Protein AF-A0A7W0RM79-F1 (afdb_monomer_lite)

Foldseek 3Di:
DPPVVVVVVVVVVVVVVVVVVVPPPDPVNVVVVVVVVVVVVVVVVVVVVVVVVVPDDVLVVDLVSVLVVVCVVLVPDPVLSVLLCVLQVPPPRSCVVLVDLVSLVVSCVVVVVCVVVSVVSSCSRPND

Sequence (128 aa):
MHAVGFLLASFEGLQAARQRLNGTGSSRETAVLFMAGLAIAAFWAGLYLWDRRRRPAEAVNHATGLFGELCRIHGLSKEERALLQKAASDLPNPAVAFIEPMILDRFGNSHTADAGACEGIRQRLFGS

Structure (mmCIF, N/CA/C/O backbone):
data_AF-A0A7W0RM79-F1
#
_entry.id   AF-A0A7W0RM79-F1
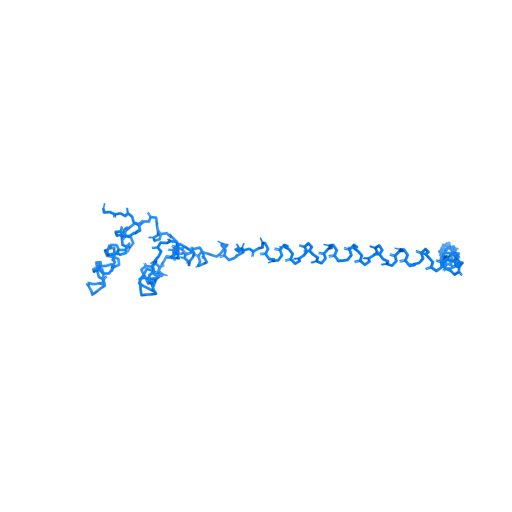#
loop_
_atom_site.group_PDB
_atom_site.id
_atom_site.type_symbol
_atom_site.label_atom_id
_atom_site.label_alt_id
_atom_site.label_comp_id
_atom_site.label_asym_id
_atom_site.label_entity_id
_atom_site.label_seq_id
_atom_site.pdbx_PDB_ins_code
_atom_site.Cartn_x
_atom_site.Cartn_y
_atom_site.Cartn_z
_atom_site.occupancy
_atom_site.B_iso_or_equiv
_atom_site.auth_seq_id
_atom_site.auth_comp_id
_atom_site.auth_asym_id
_atom_site.auth_atom_id
_atom_site.pdbx_PDB_model_num
ATOM 1 N N . MET A 1 1 ? 57.996 -21.632 -26.196 1.00 52.62 1 MET A N 1
ATOM 2 C CA . MET A 1 1 ? 57.977 -20.506 -27.161 1.00 52.62 1 MET A CA 1
ATOM 3 C C . MET A 1 1 ? 56.698 -20.477 -28.027 1.00 52.62 1 MET A C 1
ATOM 5 O O . MET A 1 1 ? 56.755 -20.021 -29.155 1.00 52.62 1 MET A O 1
ATOM 9 N N . HIS A 1 2 ? 55.526 -20.897 -27.517 1.00 50.25 2 HIS A N 1
ATOM 10 C CA . HIS A 1 2 ? 54.271 -20.943 -28.302 1.00 50.25 2 HIS A CA 1
ATOM 11 C C . HIS A 1 2 ? 53.243 -19.853 -27.931 1.00 50.25 2 HIS A C 1
ATOM 13 O O . HIS A 1 2 ? 52.335 -19.582 -28.706 1.00 50.25 2 HIS A O 1
ATOM 19 N N . ALA A 1 3 ? 53.398 -19.180 -26.785 1.00 50.53 3 ALA A N 1
ATOM 20 C CA . ALA A 1 3 ? 52.446 -18.165 -26.314 1.00 50.53 3 ALA A CA 1
ATOM 21 C C . ALA A 1 3 ? 52.558 -16.815 -27.052 1.00 50.53 3 ALA A C 1
ATOM 23 O O . ALA A 1 3 ? 51.571 -16.101 -27.202 1.00 50.53 3 ALA A O 1
ATOM 24 N N . VAL A 1 4 ? 53.750 -16.478 -27.559 1.00 56.09 4 VAL A N 1
ATOM 25 C CA . VAL A 1 4 ? 53.999 -15.200 -28.251 1.00 56.09 4 VAL A CA 1
ATOM 26 C C . VAL A 1 4 ? 53.328 -15.168 -29.631 1.00 56.09 4 VAL A C 1
ATOM 28 O O . VAL A 1 4 ? 52.808 -14.132 -30.034 1.00 56.09 4 VAL A O 1
ATOM 31 N N . GLY A 1 5 ? 53.244 -16.313 -30.321 1.00 56.22 5 GLY A N 1
ATOM 32 C CA . GLY A 1 5 ? 52.564 -16.415 -31.618 1.00 56.22 5 GLY A CA 1
ATOM 33 C C . GLY A 1 5 ? 51.050 -16.193 -31.530 1.00 56.22 5 GLY A C 1
ATOM 34 O O . GLY A 1 5 ? 50.469 -15.561 -32.406 1.00 56.22 5 GLY A O 1
ATOM 35 N N . PHE A 1 6 ? 50.414 -16.634 -30.439 1.00 56.44 6 PHE A N 1
ATOM 36 C CA . PHE A 1 6 ? 48.976 -16.437 -30.223 1.00 56.44 6 PHE A CA 1
ATOM 37 C C . PHE A 1 6 ? 48.625 -14.969 -29.917 1.00 56.44 6 PHE A C 1
ATOM 39 O O . PHE A 1 6 ? 47.596 -14.459 -30.365 1.00 56.44 6 PHE A O 1
ATOM 46 N N . LEU A 1 7 ? 49.512 -14.263 -29.205 1.00 55.44 7 LEU A N 1
ATOM 47 C CA . LEU A 1 7 ? 49.362 -12.831 -28.931 1.00 55.44 7 LEU A CA 1
ATOM 48 C C . LEU A 1 7 ? 49.553 -11.974 -30.189 1.00 55.44 7 LEU A C 1
ATOM 50 O O . LEU A 1 7 ? 48.796 -11.027 -30.390 1.00 55.44 7 LEU A O 1
ATOM 54 N N . LEU A 1 8 ? 50.498 -12.331 -31.063 1.00 56.66 8 LEU A N 1
ATOM 55 C CA . LEU A 1 8 ? 50.711 -11.629 -32.334 1.00 56.66 8 LEU A CA 1
ATOM 56 C C . LEU A 1 8 ? 49.539 -11.825 -33.310 1.00 56.66 8 LEU A C 1
ATOM 58 O O . LEU A 1 8 ? 49.047 -10.842 -33.859 1.00 56.66 8 LEU A O 1
ATOM 62 N N . ALA A 1 9 ? 49.006 -13.046 -33.432 1.00 59.44 9 ALA A N 1
ATOM 63 C CA . ALA A 1 9 ? 47.827 -13.319 -34.265 1.00 59.44 9 ALA A CA 1
ATOM 64 C C . ALA A 1 9 ? 46.565 -12.579 -33.771 1.00 59.44 9 ALA A C 1
ATOM 66 O O . ALA A 1 9 ? 45.764 -12.083 -34.566 1.00 59.44 9 ALA A O 1
ATOM 67 N N . SER A 1 10 ? 46.409 -12.449 -32.449 1.00 60.34 10 SER A N 1
ATOM 68 C CA . SER A 1 10 ? 45.310 -11.683 -31.845 1.00 60.34 10 SER A CA 1
ATOM 69 C C . SER A 1 10 ? 45.449 -10.177 -32.099 1.00 60.34 10 SER A C 1
ATOM 71 O O . SER A 1 10 ? 44.451 -9.477 -32.283 1.00 60.34 10 SER A O 1
ATOM 73 N N . PHE A 1 11 ? 46.684 -9.671 -32.145 1.00 63.56 11 PHE A N 1
ATOM 74 C CA . PHE A 1 11 ? 46.966 -8.261 -32.404 1.00 63.56 11 PHE A CA 1
ATOM 75 C C . PHE A 1 11 ? 46.735 -7.883 -33.874 1.00 63.56 11 PHE A C 1
ATOM 77 O O . PHE A 1 11 ? 46.141 -6.841 -34.150 1.00 63.56 11 PHE A O 1
ATOM 84 N N . GLU A 1 12 ? 47.108 -8.751 -34.818 1.00 62.09 12 GLU A N 1
ATOM 85 C CA . GLU A 1 12 ? 46.819 -8.560 -36.248 1.00 62.09 12 GLU A CA 1
ATOM 86 C C . GLU A 1 12 ? 45.312 -8.597 -36.546 1.00 62.09 12 GLU A C 1
ATOM 88 O O . GLU A 1 12 ? 44.809 -7.750 -37.288 1.00 62.09 12 GLU A O 1
ATOM 93 N N . GLY A 1 13 ? 44.557 -9.496 -35.899 1.00 64.06 13 GLY A N 1
ATOM 94 C CA . GLY A 1 13 ? 43.093 -9.538 -36.010 1.00 64.06 13 GLY A CA 1
ATOM 95 C C . GLY A 1 13 ? 42.413 -8.253 -35.517 1.00 64.06 13 GLY A C 1
ATOM 96 O O . GLY A 1 13 ? 41.473 -7.759 -36.144 1.00 64.06 13 GLY A O 1
ATOM 97 N N . LEU A 1 14 ? 42.932 -7.658 -34.437 1.00 59.72 14 LEU A N 1
ATOM 98 C CA . LEU A 1 14 ? 42.459 -6.374 -33.909 1.00 59.72 14 LEU A CA 1
ATOM 99 C C . LEU A 1 14 ? 42.797 -5.197 -34.832 1.00 59.72 14 LEU A C 1
ATOM 101 O O . LEU A 1 14 ? 41.979 -4.287 -34.988 1.00 59.72 14 LEU A O 1
ATOM 105 N N . GLN A 1 15 ? 43.964 -5.207 -35.479 1.00 61.81 15 GLN A N 1
ATOM 106 C CA . GLN A 1 15 ? 44.323 -4.166 -36.445 1.00 61.81 15 GLN A CA 1
ATOM 107 C C . GLN A 1 15 ? 43.507 -4.269 -37.737 1.00 61.81 15 GLN A C 1
ATOM 109 O O . GLN A 1 15 ? 43.027 -3.245 -38.224 1.00 61.81 15 GLN A O 1
ATOM 114 N N . ALA A 1 16 ? 43.245 -5.481 -38.231 1.00 60.00 16 ALA A N 1
ATOM 115 C CA . ALA A 1 16 ? 42.364 -5.703 -39.377 1.00 60.00 16 ALA A CA 1
ATOM 116 C C . ALA A 1 16 ? 40.909 -5.283 -39.081 1.00 60.00 16 ALA A C 1
ATOM 118 O O . ALA A 1 16 ? 40.249 -4.677 -39.929 1.00 60.00 16 ALA A O 1
ATOM 119 N N . ALA A 1 17 ? 40.419 -5.527 -37.859 1.00 58.88 17 ALA A N 1
ATOM 120 C CA . ALA A 1 17 ? 39.117 -5.038 -37.403 1.00 58.88 17 ALA A CA 1
ATOM 121 C C . ALA A 1 17 ? 39.074 -3.501 -37.311 1.00 58.88 17 ALA A C 1
ATOM 123 O O . ALA A 1 17 ? 38.098 -2.875 -37.728 1.00 58.88 17 ALA A O 1
ATOM 124 N N . ARG A 1 18 ? 40.161 -2.871 -36.846 1.00 57.53 18 ARG A N 1
ATOM 125 C CA . ARG A 1 18 ? 40.299 -1.407 -36.787 1.00 57.53 18 ARG A CA 1
ATOM 126 C C . ARG A 1 18 ? 40.354 -0.767 -38.176 1.00 57.53 18 ARG A C 1
ATOM 128 O O . ARG A 1 18 ? 39.783 0.300 -38.381 1.00 57.53 18 ARG A O 1
ATOM 135 N N . GLN A 1 19 ? 40.995 -1.419 -39.141 1.00 60.88 19 GLN A N 1
ATOM 136 C CA . GLN A 1 19 ? 41.088 -0.927 -40.516 1.00 60.88 19 GLN A CA 1
ATOM 137 C C . GLN A 1 19 ? 39.741 -1.017 -41.251 1.00 60.88 19 GLN A C 1
ATOM 139 O O . GLN A 1 19 ? 39.416 -0.123 -42.027 1.00 60.88 19 GLN A O 1
ATOM 144 N N . ARG A 1 20 ? 38.907 -2.021 -40.932 1.00 57.94 20 ARG A N 1
ATOM 145 C CA . ARG A 1 20 ? 37.509 -2.099 -41.400 1.00 57.94 20 ARG A CA 1
ATOM 146 C C . ARG A 1 20 ? 36.598 -1.042 -40.772 1.00 57.94 20 ARG A C 1
ATOM 148 O O . ARG A 1 20 ? 35.672 -0.596 -41.433 1.00 57.94 20 ARG A O 1
ATOM 155 N N . LEU A 1 21 ? 36.877 -0.606 -39.543 1.00 57.72 21 LEU A N 1
ATOM 156 C CA . LEU A 1 21 ? 36.168 0.517 -38.912 1.00 57.72 21 LEU A CA 1
ATOM 157 C C . LEU A 1 21 ? 36.582 1.882 -39.494 1.00 57.72 21 LEU A C 1
ATOM 159 O O . LEU A 1 21 ? 35.774 2.805 -39.503 1.00 57.72 21 LEU A O 1
ATOM 163 N N . ASN A 1 22 ? 37.807 2.001 -40.019 1.00 58.00 22 ASN A N 1
ATOM 164 C CA . ASN A 1 22 ? 38.304 3.213 -40.687 1.00 58.00 22 ASN A CA 1
ATOM 165 C C . ASN A 1 22 ? 37.961 3.289 -42.186 1.00 58.00 22 ASN A C 1
ATOM 167 O O . ASN A 1 22 ? 38.158 4.335 -42.805 1.00 58.00 22 ASN A O 1
ATOM 171 N N . GLY A 1 23 ? 37.449 2.209 -42.778 1.00 56.12 23 GLY A N 1
ATOM 172 C CA . GLY A 1 23 ? 36.915 2.207 -44.134 1.00 56.12 23 GLY A CA 1
ATOM 173 C C . GLY A 1 23 ? 35.505 2.777 -44.140 1.00 56.12 23 GLY A C 1
ATOM 174 O O . GLY A 1 23 ? 34.555 2.008 -44.138 1.00 56.12 23 GLY A O 1
ATOM 175 N N . THR A 1 24 ? 35.396 4.109 -44.085 1.00 57.28 24 THR A N 1
ATOM 176 C CA . THR A 1 24 ? 34.236 4.925 -44.493 1.00 57.28 24 THR A CA 1
ATOM 177 C C . THR A 1 24 ? 32.935 4.145 -44.710 1.00 57.28 24 THR A C 1
ATOM 179 O O . THR A 1 24 ? 32.493 3.964 -45.845 1.00 57.28 24 THR A O 1
ATOM 182 N N . GLY A 1 25 ? 32.292 3.729 -43.616 1.00 55.56 25 GLY A N 1
ATOM 183 C CA . GLY A 1 25 ? 30.850 3.522 -43.642 1.00 55.56 25 GLY A CA 1
ATOM 184 C C . GLY A 1 25 ? 30.247 4.859 -44.046 1.00 55.56 25 GLY A C 1
ATOM 185 O O . GLY A 1 25 ? 30.565 5.882 -43.427 1.00 55.56 25 GLY A O 1
ATOM 186 N N . SER A 1 26 ? 29.478 4.882 -45.136 1.00 61.25 26 SER A N 1
ATOM 187 C CA . SER A 1 26 ? 28.886 6.116 -45.650 1.00 61.25 26 SER A CA 1
ATOM 188 C C . SER A 1 26 ? 28.241 6.882 -44.483 1.00 61.25 26 SER A C 1
ATOM 190 O O . SER A 1 26 ? 27.674 6.266 -43.577 1.00 61.25 26 SER A O 1
ATOM 192 N N . SER A 1 27 ? 28.323 8.219 -44.440 1.00 70.75 27 SER A N 1
ATOM 193 C CA . SER A 1 27 ? 27.735 9.014 -43.336 1.00 70.75 27 SER A CA 1
ATOM 194 C C . SER A 1 27 ? 26.264 8.660 -43.068 1.00 70.75 27 SER A C 1
ATOM 196 O O . SER A 1 27 ? 25.737 8.880 -41.984 1.00 70.75 27 SER A O 1
ATOM 198 N N . ARG A 1 28 ? 25.609 8.065 -44.069 1.00 73.56 28 ARG A N 1
ATOM 199 C CA . ARG A 1 28 ? 24.261 7.520 -44.022 1.00 73.56 28 ARG A CA 1
ATOM 200 C C . ARG A 1 28 ? 24.155 6.211 -43.228 1.00 73.56 28 ARG A C 1
ATOM 202 O O . ARG A 1 28 ? 23.234 6.085 -42.434 1.00 73.56 28 ARG A O 1
ATOM 209 N N . GLU A 1 29 ? 25.076 5.265 -43.388 1.00 77.56 29 GLU A N 1
ATOM 210 C CA . GLU A 1 29 ? 25.107 4.009 -42.617 1.00 77.56 29 GLU A CA 1
ATOM 211 C C . GLU A 1 29 ? 25.399 4.252 -41.138 1.00 77.56 29 GLU A C 1
ATOM 213 O O . GLU A 1 29 ? 24.721 3.706 -40.269 1.00 77.56 29 GLU A O 1
ATOM 218 N N . THR A 1 30 ? 26.357 5.132 -40.842 1.00 80.69 30 THR A N 1
ATOM 219 C CA . THR A 1 30 ? 26.647 5.529 -39.458 1.00 80.69 30 THR A CA 1
ATOM 220 C C . THR A 1 30 ? 25.453 6.251 -38.836 1.00 80.69 30 THR A C 1
ATOM 222 O O . THR A 1 30 ? 25.051 5.900 -37.728 1.00 80.69 30 THR A O 1
ATOM 225 N N . ALA A 1 31 ? 24.800 7.166 -39.562 1.00 83.62 31 ALA A N 1
ATOM 226 C CA . ALA A 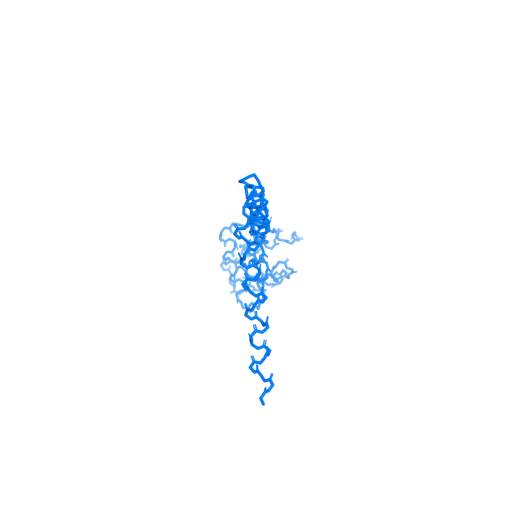1 31 ? 23.570 7.813 -39.099 1.00 83.62 31 ALA A CA 1
ATOM 227 C C . ALA A 1 31 ? 22.433 6.811 -38.821 1.00 83.62 31 ALA A C 1
ATOM 229 O O . ALA A 1 31 ? 21.741 6.941 -37.812 1.00 83.62 31 ALA A O 1
ATOM 230 N N . VAL A 1 32 ? 22.255 5.791 -39.668 1.00 87.88 32 VAL A N 1
ATOM 231 C CA . VAL A 1 32 ? 21.236 4.745 -39.465 1.00 87.88 32 VAL A CA 1
ATOM 232 C C . VAL A 1 32 ? 21.525 3.925 -38.208 1.00 87.88 32 VAL A C 1
ATOM 234 O O . VAL A 1 32 ? 20.612 3.695 -37.415 1.00 87.88 32 VAL A O 1
ATOM 237 N N . LEU A 1 33 ? 22.780 3.531 -37.978 1.00 86.31 33 LEU A N 1
ATOM 238 C CA . LEU A 1 33 ? 23.168 2.779 -36.779 1.00 86.31 33 LEU A CA 1
ATOM 239 C C . LEU A 1 33 ? 22.994 3.606 -35.499 1.00 86.31 33 LEU A C 1
ATOM 241 O O . LEU A 1 33 ? 22.483 3.092 -34.503 1.00 86.31 33 LEU A O 1
ATOM 245 N N . PHE A 1 34 ? 23.347 4.894 -35.534 1.00 89.00 34 PHE A N 1
ATOM 246 C CA . PHE A 1 34 ? 23.111 5.806 -34.414 1.00 89.00 34 PHE A CA 1
ATOM 247 C C . PHE A 1 34 ? 21.619 5.953 -34.108 1.00 89.00 34 PHE A C 1
ATOM 249 O O . PHE A 1 34 ? 21.220 5.808 -32.953 1.00 89.00 34 PHE A O 1
ATOM 256 N N . MET A 1 35 ? 20.784 6.176 -35.127 1.00 90.94 35 MET A N 1
ATOM 257 C CA . MET A 1 35 ? 19.332 6.294 -34.954 1.00 90.94 35 MET A CA 1
ATOM 258 C C . MET A 1 35 ? 18.704 5.001 -34.428 1.00 90.94 35 MET A C 1
ATOM 260 O O . MET A 1 35 ? 17.853 5.055 -33.541 1.00 90.94 35 MET A O 1
ATOM 264 N N . ALA A 1 36 ? 19.149 3.841 -34.917 1.00 92.38 36 ALA A N 1
ATOM 265 C CA . ALA A 1 36 ? 18.691 2.544 -34.427 1.00 92.38 36 ALA A CA 1
ATOM 266 C C . ALA A 1 36 ? 19.055 2.336 -32.947 1.00 92.38 36 ALA A C 1
ATOM 268 O O . ALA A 1 36 ? 18.202 1.942 -32.153 1.00 92.38 36 ALA A O 1
ATOM 269 N N . GLY A 1 37 ? 20.289 2.666 -32.550 1.00 94.81 37 GLY A N 1
ATOM 270 C CA . GLY A 1 37 ? 20.716 2.597 -31.151 1.00 94.81 37 GLY A CA 1
ATOM 271 C C . GLY A 1 37 ? 19.903 3.523 -30.244 1.00 94.81 37 GLY A C 1
ATOM 272 O O . GLY A 1 37 ? 19.471 3.117 -29.165 1.00 94.81 37 GLY A O 1
ATOM 273 N N . LEU A 1 38 ? 19.626 4.742 -30.710 1.00 95.50 38 LEU A N 1
ATOM 274 C CA . LEU A 1 38 ? 18.836 5.730 -29.976 1.00 95.50 38 LEU A CA 1
ATOM 275 C C . LEU A 1 38 ? 17.375 5.283 -29.822 1.00 95.50 38 LEU A C 1
ATOM 277 O O . LEU A 1 38 ? 16.807 5.416 -28.741 1.00 95.50 38 LEU A O 1
ATOM 281 N N . ALA A 1 39 ? 16.792 4.678 -30.860 1.00 94.69 39 ALA A N 1
ATOM 282 C CA . ALA A 1 39 ? 15.446 4.110 -30.813 1.00 94.69 39 ALA A CA 1
ATOM 283 C C . ALA A 1 39 ? 15.348 2.942 -29.822 1.00 94.69 39 ALA A C 1
ATOM 285 O O . ALA A 1 39 ? 14.406 2.885 -29.033 1.00 94.69 39 ALA A O 1
ATOM 286 N N . ILE A 1 40 ? 16.337 2.045 -29.812 1.00 95.56 40 ILE A N 1
ATOM 287 C CA . ILE A 1 40 ? 16.402 0.939 -28.850 1.00 95.56 40 ILE A CA 1
ATOM 288 C C . ILE A 1 40 ? 16.538 1.492 -27.426 1.00 95.56 40 ILE A C 1
ATOM 290 O O . ILE A 1 40 ? 15.780 1.097 -26.543 1.00 95.56 40 ILE A O 1
ATOM 294 N N . ALA A 1 41 ? 17.442 2.447 -27.195 1.00 94.88 41 ALA A N 1
ATOM 295 C CA . ALA A 1 41 ? 17.614 3.073 -25.885 1.00 94.88 41 ALA A CA 1
ATOM 296 C C . ALA A 1 41 ? 16.333 3.775 -25.407 1.00 94.88 41 ALA A C 1
ATOM 298 O O . ALA A 1 41 ? 15.935 3.607 -24.255 1.00 94.88 41 ALA A O 1
ATOM 299 N N . ALA A 1 42 ? 15.650 4.507 -26.292 1.00 95.06 42 ALA A N 1
ATOM 300 C CA . ALA A 1 42 ? 14.375 5.152 -25.993 1.00 95.06 42 ALA A CA 1
ATOM 301 C C . ALA A 1 42 ? 13.267 4.129 -25.702 1.00 95.06 42 ALA A C 1
ATOM 303 O O . ALA A 1 42 ? 12.479 4.331 -24.780 1.00 95.06 42 ALA A O 1
ATOM 304 N N . PHE A 1 43 ? 13.232 3.014 -26.435 1.00 96.00 43 PHE A N 1
ATOM 305 C CA . PHE A 1 43 ? 12.294 1.919 -26.195 1.00 96.00 43 PHE A CA 1
ATOM 306 C C . PHE A 1 43 ? 12.503 1.294 -24.812 1.00 96.00 43 PHE A C 1
ATOM 308 O O . PHE A 1 43 ? 11.545 1.159 -24.052 1.00 96.00 43 PHE A O 1
ATOM 315 N N . TRP A 1 44 ? 13.751 0.998 -24.438 1.00 95.19 44 TRP A N 1
ATOM 316 C CA . TRP A 1 44 ? 14.087 0.480 -23.109 1.00 95.19 44 TRP A CA 1
ATOM 317 C C . TRP A 1 44 ? 13.825 1.493 -21.997 1.00 95.19 44 TRP A C 1
ATOM 319 O O . TRP A 1 44 ? 13.279 1.125 -20.961 1.00 95.19 44 TRP A O 1
ATOM 329 N N . ALA A 1 45 ? 14.154 2.769 -22.204 1.00 92.94 45 ALA A N 1
ATOM 330 C CA . ALA A 1 45 ? 13.848 3.831 -21.249 1.00 92.94 45 ALA A CA 1
ATOM 331 C C . ALA A 1 45 ? 12.332 3.990 -21.060 1.00 92.94 45 ALA A C 1
ATOM 333 O O . ALA A 1 45 ? 11.860 4.125 -19.933 1.00 92.94 45 ALA A O 1
ATOM 334 N N . GLY A 1 46 ? 11.564 3.911 -22.149 1.00 94.06 46 GLY A N 1
ATOM 335 C CA . GLY A 1 46 ? 10.106 3.909 -22.131 1.00 94.06 46 GLY A CA 1
ATOM 336 C C . GLY A 1 46 ? 9.548 2.716 -21.361 1.00 94.06 46 GLY A C 1
ATOM 337 O O . GLY A 1 46 ? 8.727 2.912 -20.470 1.00 94.06 46 GLY A O 1
ATOM 338 N N . LEU A 1 47 ? 10.041 1.505 -21.633 1.00 91.38 47 LEU A N 1
ATOM 339 C CA . LEU A 1 47 ? 9.693 0.284 -20.896 1.00 91.38 47 LEU A CA 1
ATOM 340 C C . LEU A 1 47 ? 10.041 0.387 -19.412 1.00 91.38 47 LEU A C 1
ATOM 342 O O . LEU A 1 47 ? 9.229 0.021 -18.572 1.00 91.38 47 LEU A O 1
ATOM 346 N N . TYR A 1 48 ? 11.210 0.929 -19.082 1.00 89.38 48 TYR A N 1
ATOM 347 C CA . TYR A 1 48 ? 11.652 1.119 -17.705 1.00 89.38 48 TYR A CA 1
ATOM 348 C C . TYR A 1 48 ? 10.774 2.128 -16.956 1.00 89.38 48 TYR A C 1
ATOM 350 O O . TYR A 1 48 ? 10.340 1.866 -15.836 1.00 89.38 48 TYR A O 1
ATOM 358 N N . LEU A 1 49 ? 10.459 3.274 -17.570 1.00 87.56 49 LEU A N 1
ATOM 359 C CA . LEU A 1 49 ? 9.535 4.251 -16.985 1.00 87.56 49 LEU A CA 1
ATOM 360 C C . LEU A 1 49 ? 8.109 3.708 -16.894 1.00 87.56 49 LEU A C 1
ATOM 362 O O . LEU A 1 49 ? 7.398 4.025 -15.939 1.00 87.56 49 LEU A O 1
ATOM 366 N N . TRP A 1 50 ? 7.691 2.916 -17.877 1.00 84.81 50 TRP A N 1
ATOM 367 C CA . TRP A 1 50 ? 6.394 2.263 -17.894 1.00 84.81 50 TRP A CA 1
ATOM 368 C C . TRP A 1 50 ? 6.282 1.240 -16.774 1.00 84.81 50 TRP A C 1
ATOM 370 O O . TRP A 1 50 ? 5.322 1.318 -16.019 1.00 84.81 50 TRP A O 1
ATOM 380 N N . ASP A 1 51 ? 7.270 0.360 -16.607 1.00 81.38 51 ASP A N 1
ATOM 381 C CA . ASP A 1 51 ? 7.341 -0.595 -15.498 1.00 81.38 51 ASP A CA 1
ATOM 382 C C . ASP A 1 51 ? 7.357 0.146 -14.160 1.00 81.38 51 ASP A C 1
ATOM 384 O O . ASP A 1 51 ? 6.532 -0.109 -13.292 1.00 81.38 51 ASP A O 1
ATOM 388 N N . ARG A 1 52 ? 8.189 1.183 -14.023 1.00 76.38 52 ARG A N 1
ATOM 389 C CA . ARG A 1 52 ? 8.258 1.994 -12.801 1.00 76.38 52 ARG A CA 1
ATOM 390 C C . ARG A 1 52 ? 6.943 2.707 -12.469 1.00 76.38 52 ARG A C 1
ATOM 392 O O . ARG A 1 52 ? 6.619 2.842 -11.294 1.00 76.38 52 ARG A O 1
ATOM 399 N N . ARG A 1 53 ? 6.177 3.164 -13.467 1.00 76.56 53 ARG A N 1
ATOM 400 C CA . ARG A 1 53 ? 4.834 3.748 -13.265 1.00 76.56 53 ARG A CA 1
ATOM 401 C C . ARG A 1 53 ? 3.751 2.686 -13.059 1.00 76.56 53 ARG A C 1
ATOM 403 O O . ARG A 1 53 ? 2.781 2.954 -12.358 1.00 76.56 53 ARG A O 1
ATOM 41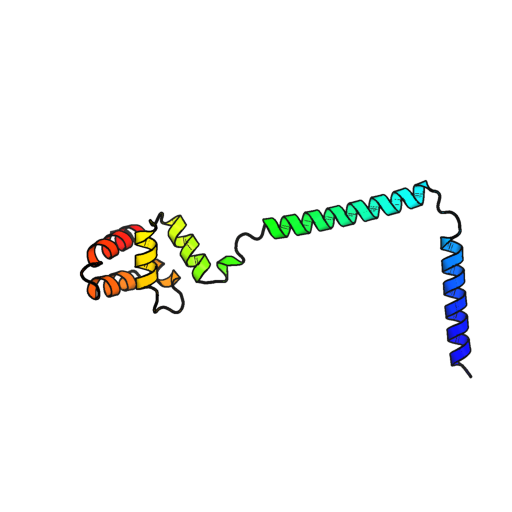0 N N . ARG A 1 54 ? 3.908 1.504 -13.663 1.00 68.94 54 ARG A N 1
ATOM 411 C CA . ARG A 1 54 ? 3.035 0.326 -13.524 1.00 68.94 54 ARG A CA 1
ATOM 412 C C . ARG A 1 54 ? 3.404 -0.584 -12.360 1.00 68.94 54 ARG A C 1
ATOM 414 O O . ARG A 1 54 ? 2.767 -1.620 -12.208 1.00 68.94 54 ARG A O 1
ATOM 421 N N . ARG A 1 55 ? 4.331 -0.178 -11.500 1.00 54.00 55 ARG A N 1
ATOM 422 C CA . ARG A 1 55 ? 4.416 -0.658 -10.124 1.00 54.00 55 ARG A CA 1
ATOM 423 C C . ARG A 1 55 ? 3.589 0.261 -9.214 1.00 54.00 55 ARG A C 1
ATOM 425 O O . ARG A 1 55 ? 4.177 0.986 -8.410 1.00 54.00 55 ARG A O 1
ATOM 432 N N . PRO A 1 56 ? 2.239 0.278 -9.265 1.00 50.28 56 PRO A N 1
ATOM 433 C CA . PRO A 1 56 ? 1.549 0.482 -8.012 1.00 50.28 56 PRO A CA 1
ATOM 434 C C . PRO A 1 56 ? 1.915 -0.732 -7.146 1.00 50.28 56 PRO A C 1
ATOM 436 O O . PRO A 1 56 ? 1.939 -1.862 -7.625 1.00 50.28 56 PRO A O 1
ATOM 439 N N . ALA A 1 57 ? 2.196 -0.511 -5.869 1.00 48.78 57 ALA A N 1
ATOM 440 C CA . ALA A 1 57 ? 2.083 -1.578 -4.882 1.00 48.78 57 ALA A CA 1
ATOM 441 C C . ALA A 1 57 ? 3.180 -2.672 -4.798 1.00 48.78 57 ALA A C 1
ATOM 443 O O . ALA A 1 57 ? 2.885 -3.776 -4.352 1.00 48.78 57 ALA A O 1
ATOM 444 N N . GLU A 1 58 ? 4.474 -2.349 -4.936 1.00 46.91 58 GLU A N 1
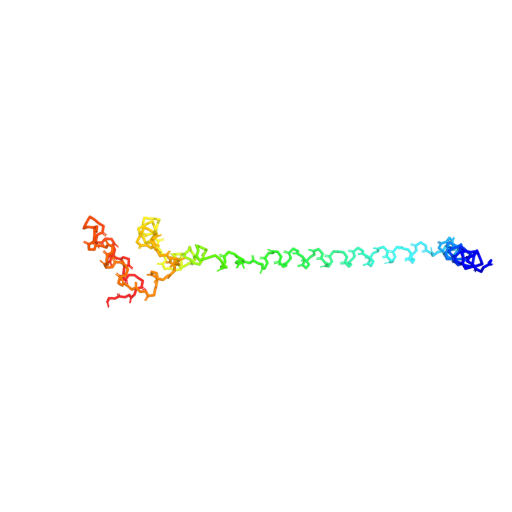ATOM 445 C CA . GLU A 1 58 ? 5.437 -3.023 -4.023 1.00 46.91 58 GLU A CA 1
ATOM 446 C C . GLU A 1 58 ? 5.120 -2.688 -2.545 1.00 46.91 58 GLU A C 1
ATOM 448 O O . GLU A 1 58 ? 5.459 -3.442 -1.638 1.00 46.91 58 GLU A O 1
ATOM 453 N N . ALA A 1 59 ? 4.349 -1.620 -2.302 1.00 47.75 59 ALA A N 1
ATOM 454 C CA . ALA A 1 59 ? 3.752 -1.295 -1.009 1.00 47.75 59 ALA A CA 1
ATOM 455 C C . ALA A 1 59 ? 2.739 -2.339 -0.483 1.00 47.75 59 ALA A C 1
ATOM 457 O O . ALA A 1 59 ? 2.479 -2.349 0.717 1.00 47.75 59 ALA A O 1
ATOM 458 N N . VAL A 1 60 ? 2.188 -3.231 -1.321 1.00 48.75 60 VAL A N 1
ATOM 459 C CA . VAL A 1 60 ? 1.265 -4.294 -0.858 1.00 48.75 60 VAL A CA 1
ATOM 460 C C . VAL A 1 60 ? 2.015 -5.484 -0.242 1.00 48.75 60 VAL A C 1
ATOM 462 O O . VAL A 1 60 ? 1.427 -6.245 0.519 1.00 48.75 60 VAL A O 1
ATOM 465 N N . ASN A 1 61 ? 3.336 -5.588 -0.437 1.00 48.91 61 ASN A N 1
ATOM 466 C CA . ASN A 1 61 ? 4.161 -6.582 0.264 1.00 48.91 61 ASN A CA 1
ATOM 467 C C . ASN A 1 61 ? 4.496 -6.185 1.715 1.00 48.91 61 ASN A C 1
ATOM 469 O O . ASN A 1 61 ? 5.141 -6.944 2.438 1.00 48.91 61 ASN A O 1
ATOM 473 N N . HIS A 1 62 ? 4.053 -5.011 2.174 1.00 58.06 62 HIS A N 1
ATOM 474 C CA . HIS A 1 62 ? 4.048 -4.661 3.588 1.00 58.06 62 HIS A CA 1
ATOM 475 C C . HIS A 1 62 ? 2.616 -4.672 4.111 1.00 58.06 62 HIS A C 1
ATOM 477 O O . HIS A 1 62 ? 1.750 -3.961 3.603 1.00 58.06 62 HIS A O 1
ATOM 483 N N . ALA A 1 63 ? 2.385 -5.448 5.172 1.00 63.16 63 ALA A N 1
ATOM 484 C CA . ALA A 1 63 ? 1.112 -5.530 5.888 1.00 63.16 63 ALA A CA 1
ATOM 485 C C . ALA A 1 63 ? 0.519 -4.140 6.213 1.00 63.16 63 ALA A C 1
ATOM 487 O O . ALA A 1 63 ? -0.693 -3.935 6.182 1.00 63.16 63 ALA A O 1
ATOM 488 N N . THR A 1 64 ? 1.385 -3.150 6.434 1.00 65.88 64 THR A N 1
ATOM 489 C CA . THR A 1 64 ? 1.044 -1.743 6.671 1.00 65.88 64 THR A CA 1
ATOM 490 C C . THR A 1 64 ? 0.466 -1.025 5.446 1.00 65.88 64 THR A C 1
ATOM 492 O O . THR A 1 64 ? -0.414 -0.175 5.591 1.00 65.88 64 THR A O 1
ATOM 495 N N . GLY A 1 65 ? 0.943 -1.345 4.240 1.00 68.31 65 GLY A N 1
ATOM 496 C CA . GLY A 1 65 ? 0.423 -0.784 2.991 1.00 68.31 65 GLY A CA 1
ATOM 497 C C . GLY A 1 65 ? -0.948 -1.356 2.648 1.00 68.31 65 GLY A C 1
ATOM 498 O O . GLY A 1 65 ? -1.860 -0.598 2.323 1.00 68.31 65 GLY A O 1
ATOM 499 N N . LEU A 1 66 ? -1.129 -2.665 2.846 1.00 77.56 66 LEU A N 1
ATOM 500 C CA . LEU A 1 66 ? -2.422 -3.329 2.678 1.00 77.56 66 LEU A CA 1
ATOM 501 C C . LEU A 1 66 ? -3.470 -2.792 3.669 1.00 77.56 66 LEU A C 1
ATOM 503 O O . LEU A 1 66 ? -4.587 -2.486 3.265 1.00 77.56 66 LEU A O 1
ATOM 507 N N . PHE A 1 67 ? -3.096 -2.563 4.932 1.00 83.44 67 PHE A N 1
ATOM 508 C CA . PHE A 1 67 ? -3.967 -1.911 5.918 1.00 83.44 67 PHE A CA 1
ATOM 509 C C . PHE A 1 67 ? -4.414 -0.509 5.473 1.00 83.44 67 PHE A C 1
ATOM 511 O O . PHE A 1 67 ? -5.592 -0.168 5.556 1.00 83.44 67 PHE A O 1
ATOM 518 N N . GLY A 1 68 ? -3.486 0.306 4.960 1.00 82.56 68 GLY A N 1
ATOM 519 C CA . GLY A 1 68 ? -3.806 1.645 4.463 1.00 82.56 68 GLY A CA 1
ATOM 520 C C . GLY A 1 68 ? -4.761 1.633 3.268 1.00 82.56 68 GLY A C 1
ATOM 521 O O . GLY A 1 68 ? -5.664 2.471 3.202 1.00 82.56 68 GLY A O 1
ATOM 522 N N . GLU A 1 69 ? -4.580 0.678 2.358 1.00 82.56 69 GLU A N 1
ATOM 523 C CA . GLU A 1 69 ? -5.444 0.481 1.193 1.00 82.56 69 GLU A CA 1
ATOM 524 C C . GLU A 1 69 ? -6.856 0.054 1.621 1.00 82.56 69 GLU A C 1
ATOM 526 O O . GLU A 1 69 ? -7.839 0.648 1.175 1.00 82.56 69 GLU A O 1
ATOM 531 N N . LEU A 1 70 ? -6.962 -0.897 2.557 1.00 84.69 70 LEU A N 1
ATOM 532 C CA . LEU A 1 70 ? -8.239 -1.349 3.115 1.00 84.69 70 LEU A CA 1
ATOM 533 C C . LEU A 1 70 ? -8.972 -0.216 3.842 1.00 84.69 70 LEU A C 1
ATOM 535 O O . LEU A 1 70 ? -10.160 -0.005 3.599 1.00 84.69 70 LEU A O 1
ATOM 539 N N . CYS A 1 71 ? -8.271 0.591 4.648 1.00 86.81 71 CYS A N 1
ATOM 540 C CA . CYS A 1 71 ? -8.881 1.766 5.273 1.00 86.81 71 CYS A CA 1
ATOM 541 C C . CYS A 1 71 ? -9.484 2.726 4.244 1.00 86.81 71 CYS A C 1
ATOM 543 O O . CYS A 1 71 ? -10.562 3.278 4.469 1.00 86.81 71 CYS A O 1
ATOM 545 N N . ARG A 1 72 ? -8.796 2.923 3.113 1.00 85.56 72 ARG A N 1
ATOM 546 C CA . ARG A 1 72 ? -9.263 3.796 2.033 1.00 85.56 72 ARG A CA 1
ATOM 547 C C . ARG A 1 72 ? -10.493 3.221 1.331 1.00 85.56 72 ARG A C 1
ATOM 549 O O . ARG A 1 72 ? -11.428 3.971 1.073 1.00 85.56 72 ARG A O 1
ATOM 556 N N . ILE A 1 73 ? -10.498 1.919 1.043 1.00 86.75 73 ILE A N 1
ATOM 557 C CA . ILE A 1 73 ? -11.617 1.230 0.379 1.00 86.75 73 ILE A CA 1
ATOM 558 C C . ILE A 1 73 ? -12.881 1.276 1.244 1.00 86.75 73 ILE A C 1
ATOM 560 O O . ILE A 1 73 ? -13.960 1.553 0.729 1.00 86.75 73 ILE A O 1
ATOM 564 N N . HIS A 1 74 ? -12.745 1.087 2.557 1.00 84.88 74 HIS A N 1
ATOM 565 C CA . HIS A 1 74 ? -13.864 1.155 3.501 1.00 84.88 74 HIS A CA 1
ATOM 566 C C . HIS A 1 74 ? -14.271 2.587 3.894 1.00 84.88 74 HIS A C 1
ATOM 568 O O . HIS A 1 74 ? -15.164 2.764 4.720 1.00 84.88 74 HIS A O 1
ATOM 574 N N . GLY A 1 75 ? -13.637 3.619 3.321 1.00 85.81 75 GLY A N 1
ATOM 575 C CA . GLY A 1 75 ? -13.991 5.017 3.581 1.00 85.81 75 GLY A CA 1
ATOM 576 C C . GLY A 1 75 ? -13.785 5.454 5.035 1.00 85.81 75 GLY A C 1
ATOM 577 O O . GLY A 1 75 ? -14.487 6.349 5.507 1.00 85.81 75 GLY A O 1
ATOM 578 N N . LEU A 1 76 ? -12.847 4.823 5.750 1.00 87.00 76 LEU A N 1
ATOM 579 C CA . LEU A 1 76 ? -12.560 5.145 7.146 1.00 87.00 76 LEU A CA 1
ATOM 580 C C . LEU A 1 76 ? -11.928 6.541 7.251 1.00 87.00 76 LEU A C 1
ATOM 582 O O . LEU A 1 76 ? -10.969 6.873 6.546 1.00 87.00 76 LEU A O 1
ATOM 586 N N . SER A 1 77 ? -12.457 7.354 8.161 1.00 86.56 77 SER A N 1
ATOM 587 C CA . SER A 1 77 ? -11.904 8.657 8.519 1.00 86.56 77 SER A CA 1
ATOM 588 C C . SER A 1 77 ? -10.532 8.517 9.187 1.00 86.56 77 SER A C 1
ATOM 590 O O . SER A 1 77 ? -10.102 7.439 9.604 1.00 86.56 77 SER A O 1
ATOM 592 N N . LYS A 1 78 ? -9.814 9.637 9.307 1.00 85.50 78 LYS A N 1
ATOM 593 C CA . LYS A 1 78 ? -8.486 9.662 9.935 1.00 85.50 78 LYS A CA 1
ATOM 594 C C . LYS A 1 78 ? -8.527 9.188 11.395 1.00 85.50 78 LYS A C 1
ATOM 596 O O . LYS A 1 78 ? -7.593 8.524 11.836 1.00 85.50 78 LYS A O 1
ATOM 601 N N . GLU A 1 79 ? -9.596 9.517 12.113 1.00 85.69 79 GLU A N 1
ATOM 602 C CA . GLU A 1 79 ? -9.802 9.141 13.515 1.00 85.69 79 GLU A CA 1
ATOM 603 C C . GLU A 1 79 ? -10.125 7.650 13.646 1.00 85.69 79 GLU A C 1
ATOM 605 O O . GLU A 1 79 ? -9.470 6.947 14.414 1.00 85.69 79 GLU A O 1
ATOM 610 N N . GLU A 1 80 ? -11.035 7.137 12.814 1.00 87.25 80 GLU A N 1
ATOM 611 C CA . GLU A 1 80 ? -11.382 5.710 12.778 1.00 87.25 80 GLU A CA 1
ATOM 612 C C . GLU A 1 80 ? -10.181 4.841 12.388 1.00 87.25 80 GLU A C 1
ATOM 614 O O . GLU A 1 80 ? -9.935 3.795 12.986 1.00 87.25 80 GLU A O 1
ATOM 619 N N . ARG A 1 81 ? -9.375 5.294 11.421 1.00 88.56 81 ARG A N 1
ATOM 620 C CA . ARG A 1 81 ? -8.130 4.618 11.042 1.00 88.56 81 ARG A CA 1
ATOM 621 C C . ARG A 1 81 ? -7.138 4.567 12.200 1.00 88.56 81 ARG A C 1
ATOM 623 O O . ARG A 1 81 ? -6.500 3.536 12.391 1.00 88.56 81 ARG A O 1
ATOM 630 N N . ALA A 1 82 ? -6.984 5.660 12.948 1.00 87.06 82 ALA A N 1
ATOM 631 C CA . ALA A 1 82 ? -6.088 5.696 14.101 1.00 87.06 82 ALA A CA 1
ATOM 632 C C . ALA A 1 82 ? -6.568 4.752 15.213 1.00 87.06 82 ALA A C 1
ATOM 634 O O . ALA A 1 82 ? -5.751 4.069 15.827 1.00 87.06 82 ALA A O 1
ATOM 635 N N . LEU A 1 83 ? -7.881 4.674 15.432 1.00 87.00 83 LEU A N 1
ATOM 636 C CA . LEU A 1 83 ? -8.507 3.736 16.365 1.00 87.00 83 LEU A CA 1
ATOM 637 C C . LEU A 1 83 ? -8.300 2.279 15.950 1.00 87.00 83 LEU A C 1
ATOM 639 O O . LEU A 1 83 ? -7.808 1.484 16.744 1.00 87.00 83 LEU A O 1
ATOM 643 N N . LEU A 1 84 ? -8.585 1.939 14.693 1.00 87.75 84 LEU A N 1
ATOM 644 C CA . LEU A 1 84 ? -8.382 0.589 14.169 1.00 87.75 84 LEU A CA 1
ATOM 645 C C . LEU A 1 84 ? -6.899 0.187 14.200 1.00 87.75 84 LEU A C 1
ATOM 647 O O . LEU A 1 84 ? -6.566 -0.952 14.509 1.00 87.75 84 LEU A O 1
ATOM 651 N N . GLN A 1 85 ? -5.997 1.135 13.934 1.00 88.44 85 GLN A N 1
ATOM 652 C CA . GLN A 1 85 ? -4.557 0.904 14.015 1.00 88.44 85 GLN A CA 1
ATOM 653 C C . GLN A 1 85 ? -4.084 0.676 15.456 1.00 88.44 85 GLN A C 1
ATOM 655 O O . GLN A 1 85 ? -3.188 -0.136 15.664 1.00 88.44 85 GLN A O 1
ATOM 660 N N . LYS A 1 86 ? -4.684 1.354 16.443 1.00 87.00 86 LYS A N 1
ATOM 661 C CA . LYS A 1 86 ? -4.443 1.079 17.869 1.00 87.00 86 LYS A CA 1
ATOM 662 C C . LYS A 1 86 ? -4.993 -0.285 18.276 1.00 87.00 86 LYS A C 1
ATOM 664 O O . LYS A 1 86 ? -4.295 -1.032 18.939 1.00 87.00 86 LYS A O 1
ATOM 669 N N . ALA A 1 87 ? -6.199 -0.639 17.837 1.00 86.12 87 ALA A N 1
ATOM 670 C CA . ALA A 1 87 ? -6.784 -1.950 18.120 1.00 86.12 87 ALA A CA 1
ATOM 671 C C . ALA A 1 87 ? -5.963 -3.104 17.522 1.00 86.12 87 ALA A C 1
ATOM 673 O O . ALA A 1 87 ? -5.935 -4.203 18.069 1.00 86.12 87 ALA A O 1
ATOM 674 N N . ALA A 1 88 ? -5.272 -2.840 16.413 1.00 85.94 88 ALA A N 1
ATOM 675 C CA . ALA A 1 88 ? -4.440 -3.805 15.715 1.00 85.94 88 ALA A CA 1
ATOM 676 C C . ALA A 1 88 ? -2.933 -3.669 16.007 1.00 85.94 88 ALA A C 1
ATOM 678 O O . ALA A 1 88 ? -2.141 -4.332 15.337 1.00 85.94 88 ALA A O 1
ATOM 679 N N . SER A 1 89 ? -2.514 -2.823 16.962 1.00 84.12 89 SER A N 1
ATOM 680 C CA . SER A 1 89 ? -1.088 -2.543 17.215 1.00 84.12 89 SER A CA 1
ATOM 681 C C . SER A 1 89 ? -0.314 -3.762 17.697 1.00 84.12 89 SER A C 1
ATOM 683 O O . SER A 1 89 ? 0.866 -3.904 17.384 1.00 84.12 89 SER A O 1
ATOM 685 N N . ASP A 1 90 ? -0.995 -4.642 18.427 1.00 79.81 90 ASP A N 1
ATOM 686 C CA . ASP A 1 90 ? -0.400 -5.825 19.052 1.00 79.81 90 ASP A CA 1
ATOM 687 C C . ASP A 1 90 ? -0.432 -7.046 18.120 1.00 79.81 90 ASP A C 1
ATOM 689 O O . ASP A 1 90 ? 0.040 -8.130 18.470 1.00 79.81 90 ASP A O 1
ATOM 693 N N . LEU A 1 91 ? -0.984 -6.883 16.912 1.00 79.06 91 LEU A N 1
ATOM 694 C CA . LEU A 1 91 ? -1.062 -7.938 15.915 1.00 79.06 91 LEU A CA 1
ATOM 695 C C . LEU A 1 91 ? 0.171 -7.905 15.003 1.00 79.06 91 LEU A C 1
ATOM 697 O O . LEU A 1 91 ? 0.560 -6.845 14.511 1.00 79.06 91 LEU A O 1
ATOM 701 N N . PRO A 1 92 ? 0.735 -9.076 14.658 1.00 77.06 92 PRO A N 1
ATOM 702 C CA . PRO A 1 92 ? 1.832 -9.158 13.697 1.00 77.06 92 PRO A CA 1
ATOM 703 C C . PRO A 1 92 ? 1.415 -8.708 12.287 1.00 77.06 92 PRO A C 1
ATOM 705 O O . PRO A 1 92 ? 2.260 -8.314 11.486 1.00 77.06 92 PRO A O 1
ATOM 708 N N . ASN A 1 93 ? 0.115 -8.750 11.974 1.00 80.69 93 ASN A N 1
ATOM 709 C CA . ASN A 1 93 ? -0.445 -8.213 10.743 1.00 80.69 93 ASN A CA 1
ATOM 710 C C . ASN A 1 93 ? -1.720 -7.401 11.050 1.00 80.69 93 ASN A C 1
ATOM 712 O O . ASN A 1 93 ? -2.749 -7.995 11.381 1.00 80.69 93 ASN A O 1
ATOM 716 N N . PRO A 1 94 ? -1.701 -6.065 10.893 1.00 81.19 94 PRO A N 1
ATOM 717 C CA . PRO A 1 94 ? -2.848 -5.222 11.215 1.00 81.19 94 PRO A CA 1
ATOM 718 C C . PRO A 1 94 ? -4.045 -5.422 10.274 1.00 81.19 94 PRO A C 1
ATOM 720 O O . PRO A 1 94 ? -5.166 -5.058 10.619 1.00 81.19 94 PRO A O 1
ATOM 723 N N . ALA A 1 95 ? -3.850 -6.032 9.099 1.00 81.75 95 ALA A N 1
ATOM 724 C CA . ALA A 1 95 ? -4.941 -6.328 8.173 1.00 81.75 95 ALA A CA 1
ATOM 725 C C . ALA A 1 95 ? -5.927 -7.382 8.705 1.00 81.75 95 ALA A C 1
ATOM 727 O O . ALA A 1 95 ? -7.056 -7.452 8.226 1.00 81.75 95 ALA A O 1
ATOM 728 N N . VAL A 1 96 ? -5.538 -8.171 9.714 1.00 83.44 96 VAL A N 1
ATOM 729 C CA . VAL A 1 96 ? -6.421 -9.167 10.349 1.00 83.44 96 VAL A CA 1
ATOM 730 C C . VAL A 1 96 ? -7.646 -8.502 10.990 1.00 83.44 96 VAL A C 1
ATOM 732 O O . VAL A 1 96 ? -8.724 -9.091 10.997 1.00 83.44 96 VAL A O 1
ATOM 735 N N . ALA A 1 97 ? -7.536 -7.235 11.405 1.00 85.12 97 ALA A N 1
ATOM 736 C CA . ALA A 1 97 ? -8.654 -6.454 11.940 1.00 85.12 97 ALA A CA 1
ATOM 737 C C . ALA A 1 97 ? -9.812 -6.237 10.942 1.00 85.12 97 ALA A C 1
ATOM 739 O O . ALA A 1 97 ? -10.908 -5.878 11.357 1.00 85.12 97 ALA A O 1
ATOM 740 N N . PHE A 1 98 ? -9.592 -6.476 9.642 1.00 86.00 98 PHE A N 1
ATOM 741 C CA . PHE A 1 98 ? -10.633 -6.433 8.604 1.00 86.00 98 PHE A CA 1
ATOM 742 C C . PHE A 1 98 ? -11.325 -7.780 8.363 1.00 86.00 98 PHE A C 1
ATOM 744 O O . PHE A 1 98 ? -12.270 -7.846 7.585 1.00 86.00 98 PHE A O 1
ATOM 751 N N . ILE A 1 99 ? -10.850 -8.857 8.990 1.00 84.94 99 ILE A N 1
ATOM 752 C CA . ILE A 1 99 ? -11.390 -10.215 8.823 1.00 84.94 99 ILE A CA 1
ATOM 753 C C . ILE A 1 99 ? -11.979 -10.718 10.145 1.00 84.94 99 ILE A C 1
ATOM 755 O O . ILE A 1 99 ? -12.944 -11.477 10.140 1.00 84.94 99 ILE A O 1
ATOM 759 N N . GLU A 1 100 ? -11.434 -10.271 11.279 1.00 86.19 100 GLU A N 1
ATOM 760 C CA . GLU A 1 100 ? -11.834 -10.733 12.603 1.00 86.19 100 GLU A CA 1
ATOM 761 C C . GLU A 1 100 ? -12.464 -9.596 13.437 1.00 86.19 100 GLU A C 1
ATOM 763 O O . GLU A 1 100 ? -11.747 -8.787 14.036 1.00 86.19 100 GLU A O 1
ATOM 768 N N . PRO A 1 101 ? -13.810 -9.526 13.524 1.00 83.69 101 PRO A N 1
ATOM 769 C CA . PRO A 1 101 ? -14.510 -8.450 14.234 1.00 83.69 101 PRO A CA 1
ATOM 770 C C . PRO A 1 101 ? -14.238 -8.454 15.744 1.00 83.69 101 PRO A C 1
ATOM 772 O O . PRO A 1 101 ? -14.258 -7.400 16.376 1.00 83.69 101 PRO A O 1
ATOM 775 N N . MET A 1 102 ? -13.886 -9.614 16.315 1.00 85.19 102 MET A N 1
ATOM 776 C CA . MET A 1 102 ? -13.586 -9.751 17.744 1.00 85.19 102 MET A CA 1
ATOM 777 C C . MET A 1 102 ? -12.421 -8.865 18.210 1.00 85.19 102 MET A C 1
ATOM 779 O O . MET A 1 102 ? -12.311 -8.586 19.404 1.00 85.19 102 MET A O 1
ATOM 783 N N . ILE A 1 103 ? -11.541 -8.429 17.303 1.00 86.81 103 ILE A N 1
ATOM 784 C CA . ILE A 1 103 ? -10.430 -7.522 17.624 1.00 86.81 103 ILE A CA 1
ATOM 785 C C . ILE A 1 103 ? -10.969 -6.158 18.076 1.00 86.81 103 ILE A C 1
ATOM 787 O O . ILE A 1 103 ? -10.522 -5.622 19.091 1.00 86.81 103 ILE A O 1
ATOM 791 N N . LEU A 1 104 ? -11.968 -5.628 17.364 1.00 85.62 104 LEU A N 1
ATOM 792 C CA . LEU A 1 104 ? -12.637 -4.371 17.708 1.00 85.62 104 LEU A CA 1
ATOM 793 C C . LEU A 1 104 ? -13.453 -4.508 18.997 1.00 85.62 104 LEU A C 1
ATOM 795 O O . LEU A 1 104 ? -13.382 -3.621 19.847 1.00 85.62 104 LEU A O 1
ATOM 799 N N . ASP A 1 105 ? -14.138 -5.639 19.187 1.00 85.31 105 ASP A N 1
ATOM 800 C CA . ASP A 1 105 ? -14.927 -5.898 20.399 1.00 85.31 105 ASP A CA 1
ATOM 801 C C . ASP A 1 105 ? -14.039 -5.967 21.646 1.00 85.31 105 ASP A C 1
ATOM 803 O O . ASP A 1 105 ? -14.326 -5.353 22.673 1.00 85.31 105 ASP A O 1
ATOM 807 N N . ARG A 1 106 ? -12.915 -6.692 21.570 1.00 86.69 106 ARG A N 1
ATOM 808 C CA . ARG A 1 106 ? -11.951 -6.785 22.678 1.00 86.69 106 ARG A CA 1
ATOM 809 C C . ARG A 1 106 ? -11.342 -5.428 23.004 1.00 86.69 106 ARG A C 1
ATOM 811 O O . ARG A 1 106 ? -11.207 -5.097 24.185 1.00 86.69 106 ARG A O 1
ATOM 818 N N . PHE A 1 107 ? -10.992 -4.647 21.983 1.00 87.56 107 PHE A N 1
ATOM 819 C CA . PHE A 1 107 ? -10.427 -3.319 22.185 1.00 87.56 107 PHE A CA 1
ATOM 820 C C . PHE A 1 107 ? -11.443 -2.371 22.832 1.00 87.56 107 PHE A C 1
ATOM 822 O O . PHE A 1 107 ? -11.113 -1.745 23.839 1.00 87.56 107 PHE A O 1
ATOM 829 N N . GLY A 1 108 ? -12.682 -2.335 22.331 1.00 85.00 108 GLY A N 1
ATOM 830 C CA . GLY A 1 108 ? -13.767 -1.517 22.883 1.00 85.00 108 GLY A CA 1
ATOM 831 C C . GLY A 1 108 ? -14.157 -1.914 24.310 1.00 85.00 108 GLY A C 1
ATOM 832 O O . GLY A 1 108 ? -14.357 -1.047 25.156 1.00 85.00 108 GLY A O 1
ATOM 833 N N . ASN A 1 109 ? -14.169 -3.214 24.624 1.00 86.19 109 ASN A N 1
ATOM 834 C CA . ASN A 1 109 ? -14.406 -3.700 25.990 1.00 86.19 109 ASN A CA 1
ATOM 835 C C . ASN A 1 109 ? -13.284 -3.306 26.963 1.00 86.19 109 ASN A C 1
ATOM 837 O O . ASN A 1 109 ? -13.539 -3.088 28.146 1.00 86.19 109 ASN A O 1
ATOM 841 N N . SER A 1 110 ? -12.048 -3.205 26.469 1.00 86.12 110 SER A N 1
ATOM 842 C CA . SER A 1 110 ? -10.887 -2.793 27.270 1.00 86.12 110 SER A CA 1
ATOM 843 C C . SER A 1 110 ? -10.766 -1.267 27.391 1.00 86.12 110 SER A C 1
ATOM 845 O O . SER A 1 110 ? -10.198 -0.771 28.361 1.00 86.12 110 SER A O 1
ATOM 847 N N . HIS A 1 111 ? -11.323 -0.520 26.432 1.00 83.62 111 HIS A N 1
ATOM 848 C CA . HIS A 1 111 ? -11.291 0.940 26.354 1.00 83.62 111 HIS A CA 1
ATOM 849 C C . HIS A 1 111 ? -12.718 1.483 26.235 1.00 83.62 111 HIS A C 1
ATOM 851 O O . HIS A 1 111 ? -13.172 1.875 25.162 1.00 83.62 111 HIS A O 1
ATOM 857 N N . THR A 1 112 ? -13.428 1.534 27.365 1.00 80.31 112 THR A N 1
ATOM 858 C CA . THR A 1 112 ? -14.853 1.915 27.424 1.00 80.31 112 THR A CA 1
ATOM 859 C C . THR A 1 112 ? -15.154 3.303 26.851 1.00 80.31 112 THR A C 1
ATOM 861 O O . THR A 1 112 ? -16.259 3.527 26.362 1.00 80.31 112 THR A O 1
ATOM 864 N N . ALA A 1 113 ? -14.180 4.219 26.855 1.00 83.12 113 ALA A N 1
ATOM 865 C CA . ALA A 1 113 ? -14.294 5.535 26.225 1.00 83.12 113 ALA A CA 1
ATOM 866 C C . ALA A 1 113 ? -14.384 5.466 24.687 1.00 83.12 113 ALA A C 1
ATOM 868 O O . ALA A 1 113 ? -15.054 6.295 24.076 1.00 83.12 113 ALA A O 1
ATOM 869 N N . ASP A 1 114 ? -13.753 4.462 24.075 1.00 85.19 114 ASP A N 1
ATOM 870 C CA . ASP A 1 114 ? -13.680 4.272 22.623 1.00 85.19 114 ASP A CA 1
ATOM 871 C C . ASP A 1 114 ? -14.689 3.223 22.111 1.00 85.19 114 ASP A C 1
ATOM 873 O O . ASP A 1 114 ? -14.847 3.046 20.902 1.00 85.19 114 ASP A O 1
ATOM 877 N N . ALA A 1 115 ? -15.418 2.549 23.010 1.00 85.00 115 ALA A N 1
ATOM 878 C CA . ALA A 1 115 ? -16.322 1.441 22.688 1.00 85.00 115 ALA A CA 1
ATOM 879 C C . ALA A 1 115 ? -17.376 1.792 21.622 1.00 85.00 115 ALA A C 1
ATOM 881 O O . ALA A 1 115 ? -17.607 1.017 20.695 1.00 85.00 115 ALA A O 1
ATOM 882 N N . GLY A 1 116 ? -17.981 2.983 21.712 1.00 85.00 116 GLY A N 1
ATOM 883 C CA . GLY A 1 116 ? -18.969 3.439 20.729 1.00 85.00 116 GLY A CA 1
ATOM 884 C C . GLY A 1 116 ? -18.371 3.672 19.338 1.00 85.00 116 GLY A C 1
ATOM 885 O O . GLY A 1 116 ? -19.005 3.366 18.330 1.00 85.00 116 GLY A O 1
ATOM 886 N N . ALA A 1 117 ? -17.129 4.161 19.274 1.00 85.62 117 ALA 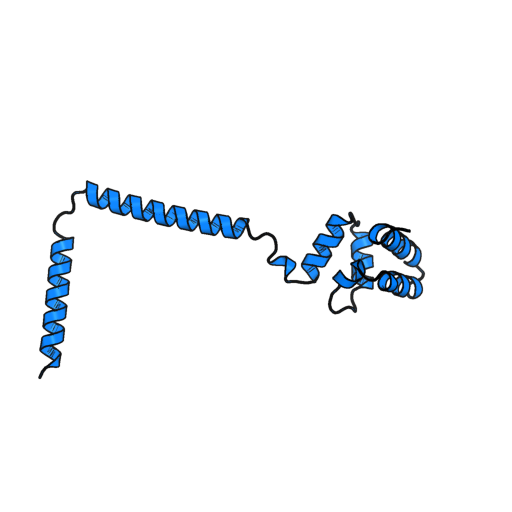A N 1
ATOM 887 C CA . ALA A 1 117 ? -16.422 4.343 18.011 1.00 85.62 117 ALA A CA 1
ATOM 888 C C . ALA A 1 117 ? -16.007 2.993 17.403 1.00 85.62 117 ALA A C 1
ATOM 890 O O . ALA A 1 117 ? -16.125 2.804 16.193 1.00 85.62 117 ALA A O 1
ATOM 891 N N . CYS A 1 118 ? -15.591 2.030 18.233 1.00 87.06 118 CYS A N 1
ATOM 892 C CA . CYS A 1 118 ? -15.285 0.669 17.792 1.00 87.06 118 CYS A CA 1
ATOM 893 C C . CYS A 1 118 ? -16.505 -0.041 17.197 1.00 87.06 118 CYS A C 1
ATOM 895 O O . CYS A 1 118 ? -16.376 -0.648 16.136 1.00 87.06 118 CYS A O 1
ATOM 897 N N . GLU A 1 119 ? -17.685 0.087 17.809 1.00 87.62 119 GLU A N 1
ATOM 898 C CA . GLU A 1 119 ? -18.917 -0.495 17.259 1.00 87.62 119 GLU A CA 1
ATOM 899 C C . GLU A 1 119 ? -19.304 0.154 15.921 1.00 87.62 119 GLU A C 1
ATOM 901 O O . GLU A 1 119 ? -19.670 -0.542 14.973 1.00 87.62 119 GLU A O 1
ATOM 906 N N . GLY A 1 120 ? -19.141 1.477 15.791 1.00 86.94 120 GLY A N 1
ATOM 907 C CA . GLY A 1 120 ? -19.364 2.178 14.522 1.00 86.94 120 GLY A CA 1
ATOM 908 C C . GLY A 1 120 ? -18.440 1.693 13.397 1.00 86.94 120 GLY A C 1
ATOM 909 O O . GLY A 1 120 ? -18.885 1.485 12.265 1.00 86.94 120 GLY A O 1
ATOM 910 N N . ILE A 1 121 ? -17.164 1.447 13.712 1.00 88.12 121 ILE A N 1
ATOM 911 C CA . ILE A 1 121 ? -16.203 0.859 12.768 1.00 88.12 121 ILE A CA 1
ATOM 912 C C . ILE A 1 121 ? -16.593 -0.590 12.442 1.00 88.12 121 ILE A C 1
ATOM 914 O O . ILE A 1 121 ? -16.593 -0.964 11.269 1.00 88.12 121 ILE A O 1
ATOM 918 N N . ARG A 1 122 ? -16.975 -1.395 13.444 1.00 88.81 122 ARG A N 1
ATOM 919 C CA . ARG A 1 122 ? -17.396 -2.796 13.267 1.00 88.81 122 ARG A CA 1
ATOM 920 C C . ARG A 1 122 ? -18.565 -2.903 12.291 1.00 88.81 122 ARG A C 1
ATOM 922 O O . ARG A 1 122 ? -18.468 -3.642 11.314 1.00 88.81 122 ARG A O 1
ATOM 929 N N . GLN A 1 123 ? -19.612 -2.105 12.492 1.00 88.00 123 GLN A N 1
ATOM 930 C CA . GLN A 1 123 ? -20.789 -2.094 11.619 1.00 88.00 123 GLN A CA 1
ATOM 931 C C . GLN A 1 123 ? -20.453 -1.690 10.181 1.00 88.00 123 GLN A C 1
ATOM 933 O O . GLN A 1 123 ? -21.010 -2.238 9.232 1.00 88.00 123 GLN A O 1
ATOM 938 N N . ARG A 1 124 ? -19.513 -0.758 9.991 1.00 85.81 124 ARG A N 1
ATOM 939 C CA . ARG A 1 124 ? -19.052 -0.352 8.653 1.00 85.81 124 ARG A CA 1
ATOM 940 C C . ARG A 1 124 ? -18.226 -1.422 7.945 1.00 85.81 124 ARG A C 1
ATOM 942 O O . ARG A 1 124 ? -18.324 -1.549 6.727 1.00 85.81 124 ARG A O 1
ATOM 949 N N . LEU A 1 125 ? -17.386 -2.145 8.681 1.00 86.12 125 LEU A N 1
ATOM 950 C CA . LEU A 1 125 ? -16.491 -3.152 8.110 1.00 86.12 125 LEU A CA 1
ATOM 951 C C . LEU A 1 125 ? -17.202 -4.481 7.837 1.00 86.12 125 LEU A C 1
ATOM 953 O O . LEU A 1 125 ? -16.936 -5.105 6.813 1.00 86.12 125 LEU A O 1
ATOM 957 N N . PHE A 1 126 ? -18.107 -4.894 8.725 1.00 87.19 126 PHE A N 1
ATOM 958 C CA . PHE A 1 126 ? -18.681 -6.244 8.730 1.00 87.19 126 PHE A CA 1
ATOM 959 C C . PHE A 1 126 ? -20.202 -6.284 8.541 1.00 87.19 126 PHE A C 1
ATOM 961 O O . PHE A 1 126 ? -20.759 -7.365 8.363 1.00 87.19 126 PHE A O 1
ATOM 968 N N . GLY A 1 127 ? -20.874 -5.132 8.539 1.00 78.38 127 GLY A N 1
ATOM 969 C CA . GLY A 1 127 ? -22.331 -5.072 8.614 1.00 78.38 127 GLY A CA 1
ATOM 970 C C . GLY A 1 127 ? -22.845 -5.236 10.048 1.00 78.38 127 GLY A C 1
ATOM 971 O O . GLY A 1 127 ? -22.067 -5.331 10.997 1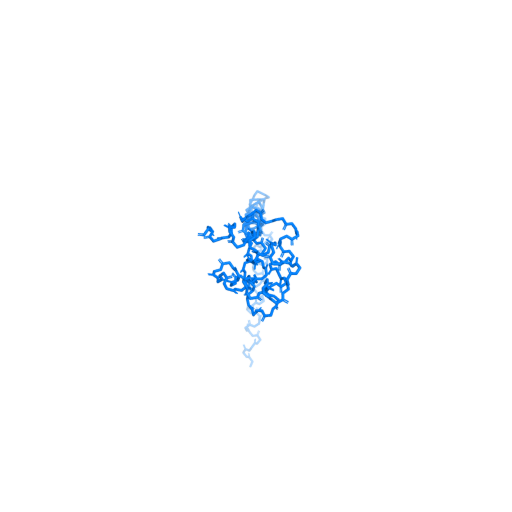.00 78.38 127 GLY A O 1
ATOM 972 N N . SER A 1 128 ? -24.171 -5.203 10.195 1.00 59.72 128 SER A N 1
ATOM 973 C CA . SER A 1 128 ? -24.878 -5.360 11.476 1.00 59.72 128 SER A CA 1
ATOM 974 C C . SER A 1 128 ? -24.745 -6.768 12.046 1.00 59.72 128 SER A C 1
ATOM 976 O O . SER A 1 128 ? -25.153 -7.696 11.309 1.00 59.72 128 SER A O 1
#

pLDDT: mean 77.15, std 14.06, range [46.91, 96.0]

Secondary structure (DSSP, 8-state):
--HHHHHHHHHHHHHHHHHHHHS---HHHHHHHHHHHHHHHHHHHHHHHHHHHH---GGGGSHHHHHHHHHHHTT--HHHHHHHHHHTTTSS-GGGGGT-THHHHHHHHH-TTTHHHHHHHHHHHH--

Radius of gyration: 32.57 Å; chains: 1; bounding box: 83×31×73 Å